Protein AF-A0A522DZC0-F1 (afdb_monomer)

Nearest PDB structures (foldseek):
  8s8i-assembly1_j  TM=7.196E-01  e=8.294E-05  Saccharomyces cerevisiae S288C
  8qzz-assembly1_B  TM=7.639E-01  e=5.264E-04  Homo sapiens
  8oz0-assembly1_D  TM=5.379E-01  e=3.292E-05  Homo sapiens
  1q8k-assembly1_A  TM=6.861E-01  e=4.318E-04  Homo sapiens
  8pj3-assembly1_r  TM=5.450E-01  e=1.513E-03  Homo sapiens

Sequence (136 aa):
EIGDKLVDDFGSLESAFEEIKNDPQASEGLDKKWINALMPTLQKMYKEKETEIKVGLFLASYEGNGLNKVKNILTGIRESTGADIKFMPNYKDGYNYRLQIRTKDPKNVEKKLKTAAEEAIESVKSNGEGSYKLLK

Solvent-accessible surface area (backbone atoms only — not comparable to full-atom values): 7656 Å² total; per-residue (Å²): 107,75,65,57,54,35,25,73,76,44,76,29,63,68,48,35,56,50,45,39,68,77,35,68,69,70,44,72,87,52,59,66,74,54,52,69,63,45,48,64,54,54,56,53,53,56,67,65,67,40,47,74,49,40,35,34,33,25,77,46,49,75,48,100,60,21,70,60,53,52,52,50,48,52,48,52,41,31,71,76,68,65,38,50,75,43,82,32,85,82,39,95,85,69,25,43,30,36,39,36,44,76,32,84,54,57,69,64,50,51,52,53,54,49,52,49,51,51,55,49,27,61,74,26,55,90,50,36,47,52,51,73,45,81,54,131

Radius of gyration: 22.12 Å; Cα contacts (8 Å, |Δi|>4): 173; chains: 1; bounding box: 48×23×60 Å

Foldseek 3Di:
DVQVVLCVVQVHPVRSLVVCVVDVVSCVPPDPVVVVVCVVVSVVVVQVLWDKWKKFKAKFFPDPCGVVLLVVLVVVLCVQQVWDKDQDPPDVVRGRIMTIDTGNCRPVSNVSNVVSQVVSQVSRVVGIGMDMDTDD

pLDDT: mean 85.01, std 11.22, range [54.97, 97.0]

Structure (mmCIF, N/CA/C/O backbone):
data_AF-A0A522DZC0-F1
#
_entry.id   AF-A0A522DZC0-F1
#
loop_
_atom_site.group_PDB
_atom_site.id
_atom_site.type_symbol
_atom_site.label_atom_id
_atom_site.label_alt_id
_atom_site.label_comp_id
_atom_site.label_asym_id
_atom_site.label_entity_id
_atom_site.label_seq_id
_atom_site.pdbx_PDB_ins_code
_atom_site.Cartn_x
_atom_site.Cartn_y
_atom_site.Cartn_z
_atom_site.occupancy
_atom_site.B_iso_or_equiv
_atom_site.auth_seq_id
_atom_site.auth_comp_id
_atom_site.auth_asym_id
_atom_site.auth_atom_id
_atom_site.pdbx_PDB_model_num
ATOM 1 N N . GLU A 1 1 ? -29.820 5.876 32.584 1.00 66.12 1 GLU A N 1
ATOM 2 C CA . GLU A 1 1 ? -29.927 4.931 31.442 1.00 66.12 1 GLU A CA 1
ATOM 3 C C . GLU A 1 1 ? -28.611 4.160 31.281 1.00 66.12 1 GLU A C 1
ATOM 5 O O . GLU A 1 1 ? -27.728 4.336 32.109 1.00 66.12 1 GLU A O 1
ATOM 10 N N . ILE A 1 2 ? -28.461 3.278 30.279 1.00 74.44 2 ILE A N 1
ATOM 11 C CA . ILE A 1 2 ? -27.195 2.542 30.047 1.00 74.44 2 ILE A CA 1
ATOM 12 C C . ILE A 1 2 ? -26.024 3.502 29.774 1.00 74.44 2 ILE A C 1
ATOM 14 O O . ILE A 1 2 ? -24.902 3.226 30.177 1.00 74.44 2 ILE A O 1
ATOM 18 N N . GLY A 1 3 ? -26.303 4.641 29.127 1.00 71.00 3 GLY A N 1
ATOM 19 C CA . GLY A 1 3 ? -25.305 5.654 28.793 1.00 71.00 3 GLY A CA 1
ATOM 20 C C . GLY A 1 3 ? -24.678 6.290 30.029 1.00 71.00 3 GLY A C 1
ATOM 21 O O . GLY A 1 3 ? -23.459 6.333 30.116 1.00 71.00 3 GLY A O 1
ATOM 22 N N . ASP A 1 4 ? -25.494 6.688 31.008 1.00 79.62 4 ASP A N 1
ATOM 23 C CA . ASP A 1 4 ? -25.000 7.274 32.265 1.00 79.62 4 ASP A CA 1
ATOM 24 C C . ASP A 1 4 ? -24.089 6.294 33.009 1.00 79.62 4 ASP A C 1
ATOM 26 O O . ASP A 1 4 ? -22.999 6.658 33.421 1.00 79.62 4 ASP A O 1
ATOM 30 N N . LYS A 1 5 ? -24.480 5.013 33.062 1.00 78.69 5 LYS A N 1
ATOM 31 C CA . LYS A 1 5 ? -23.663 3.949 33.667 1.00 78.69 5 LYS A CA 1
ATOM 32 C C . LYS A 1 5 ? -22.296 3.800 32.995 1.00 78.69 5 LYS A C 1
ATOM 34 O O . LYS A 1 5 ? -21.285 3.681 33.670 1.00 78.69 5 LYS A O 1
ATOM 39 N N . LEU A 1 6 ? -22.263 3.820 31.663 1.00 78.62 6 LEU A N 1
ATOM 40 C CA . LEU A 1 6 ? -21.015 3.719 30.902 1.00 78.62 6 LEU A CA 1
ATOM 41 C C . LEU A 1 6 ? -20.124 4.954 31.088 1.00 78.62 6 LEU A C 1
ATOM 43 O O . LEU A 1 6 ? -18.903 4.837 31.081 1.00 78.62 6 LEU A O 1
ATOM 47 N N . VAL A 1 7 ? -20.718 6.137 31.246 1.00 80.88 7 VAL A N 1
ATOM 48 C CA . VAL A 1 7 ? -19.969 7.365 31.533 1.00 80.88 7 VAL A CA 1
ATOM 49 C C . VAL A 1 7 ? -19.433 7.356 32.964 1.00 80.88 7 VAL A C 1
ATOM 51 O O . VAL A 1 7 ? -18.289 7.748 33.164 1.00 80.88 7 VAL A O 1
ATOM 54 N N . ASP A 1 8 ? -20.201 6.863 33.933 1.00 83.19 8 ASP A N 1
ATOM 55 C CA . ASP A 1 8 ? -19.755 6.743 35.325 1.00 83.19 8 ASP A CA 1
ATOM 56 C C . ASP A 1 8 ? -18.591 5.746 35.464 1.00 83.19 8 ASP A C 1
ATOM 58 O O . ASP A 1 8 ? -17.613 6.032 36.155 1.00 83.19 8 ASP A O 1
ATOM 62 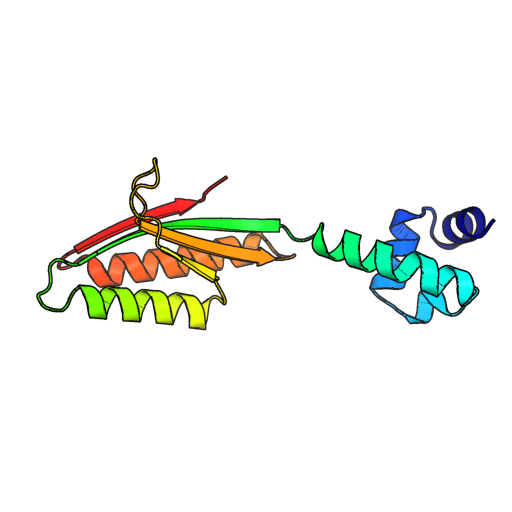N N . ASP A 1 9 ? -18.663 4.607 34.765 1.00 79.88 9 ASP A N 1
ATOM 63 C CA . ASP A 1 9 ? -17.664 3.535 34.862 1.00 79.88 9 ASP A CA 1
ATOM 64 C C . ASP A 1 9 ? -16.383 3.828 34.054 1.00 79.88 9 ASP A C 1
ATOM 66 O O . ASP A 1 9 ? -15.284 3.457 34.471 1.00 79.88 9 ASP A O 1
ATOM 70 N N . PHE A 1 10 ? -16.496 4.500 32.900 1.00 75.94 10 PHE A N 1
ATOM 71 C CA . PHE A 1 10 ? -15.381 4.680 31.953 1.00 75.94 10 PHE A CA 1
ATOM 72 C C . PHE A 1 10 ? -15.043 6.148 31.647 1.00 75.94 10 PHE A C 1
ATOM 74 O O . PHE A 1 10 ? -14.183 6.430 30.812 1.00 75.94 10 PHE A O 1
ATOM 81 N N . GLY A 1 11 ? -15.718 7.107 32.281 1.00 80.50 11 GLY A N 1
ATOM 82 C CA . GLY A 1 11 ? -15.514 8.552 32.121 1.00 80.50 11 GLY A CA 1
ATOM 83 C C . GLY A 1 11 ? -16.108 9.153 30.842 1.00 80.50 11 GLY A C 1
ATOM 84 O O . GLY A 1 11 ? -16.477 10.327 30.820 1.00 80.50 11 GLY A O 1
ATOM 85 N N . SER A 1 12 ? -16.225 8.375 29.766 1.00 80.50 12 SER A N 1
ATOM 86 C CA . SER A 1 12 ? -16.913 8.779 28.539 1.00 80.50 12 SER A CA 1
ATOM 87 C C . SER A 1 12 ? -17.453 7.570 27.778 1.00 80.50 12 SER A C 1
ATOM 89 O O . SER A 1 12 ? -16.934 6.459 27.900 1.00 80.50 12 SER A O 1
ATOM 91 N N . LEU A 1 13 ? -18.464 7.791 26.931 1.00 79.69 13 LEU A N 1
ATOM 92 C CA . LEU A 1 13 ? -18.967 6.743 26.037 1.00 79.69 13 LEU A CA 1
ATOM 93 C C . LEU A 1 13 ? -17.886 6.261 25.061 1.00 79.69 13 LEU A C 1
ATOM 95 O O . LEU A 1 13 ? -17.819 5.072 24.773 1.00 79.69 13 LEU A O 1
ATOM 99 N N . GLU A 1 14 ? -17.012 7.151 24.581 1.00 73.19 14 GLU A N 1
ATOM 100 C CA . GLU A 1 14 ? -15.907 6.775 23.691 1.00 73.19 14 GLU A CA 1
ATOM 101 C C . GL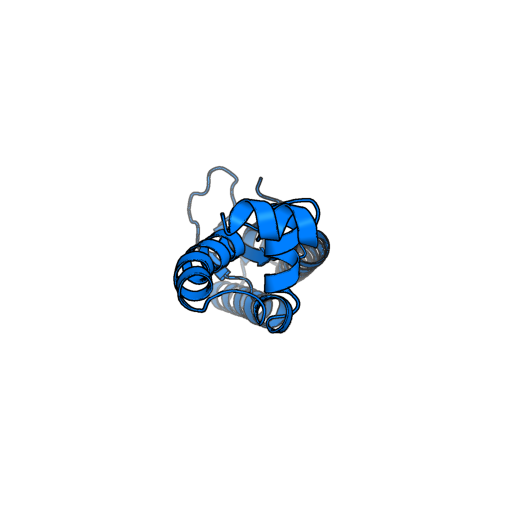U A 1 14 ? -14.896 5.863 24.386 1.00 73.19 14 GLU A C 1
ATOM 103 O O . GLU A 1 14 ? -14.488 4.860 23.802 1.00 73.19 14 GLU A O 1
ATOM 108 N N . SER A 1 15 ? -14.551 6.159 25.639 1.00 77.38 15 SER A N 1
ATOM 109 C CA . SER A 1 15 ? -13.671 5.327 26.465 1.00 77.38 15 SER A CA 1
ATOM 110 C C . SER A 1 15 ? -14.304 3.969 26.767 1.00 77.38 15 SER A C 1
ATOM 112 O O . SER A 1 15 ? -13.658 2.943 26.573 1.00 77.38 15 SER A O 1
ATOM 114 N N . ALA A 1 16 ? -15.590 3.942 27.132 1.00 80.69 16 ALA A N 1
ATOM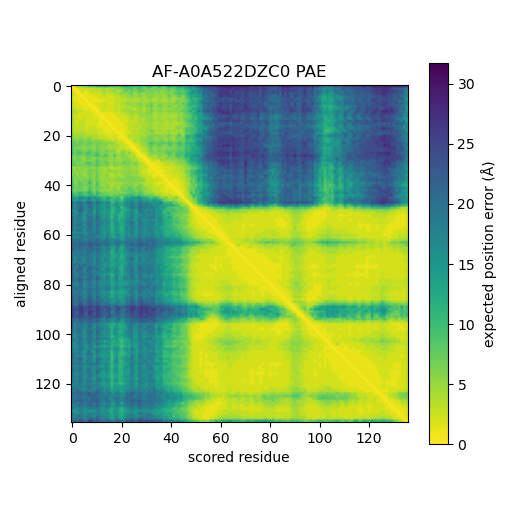 115 C CA . ALA A 1 16 ? -16.332 2.698 27.339 1.00 80.69 16 ALA A CA 1
ATOM 116 C C . ALA A 1 16 ? -16.334 1.819 26.080 1.00 80.69 16 ALA A C 1
ATOM 118 O O . ALA A 1 16 ? -16.125 0.608 26.133 1.00 80.69 16 ALA A O 1
ATOM 119 N N . PHE A 1 17 ? -16.546 2.441 24.920 1.00 79.00 17 PHE A N 1
ATOM 120 C CA . PHE A 1 17 ? -16.539 1.760 23.633 1.00 79.00 17 PHE A CA 1
ATOM 121 C C . PHE A 1 17 ? -15.160 1.257 23.228 1.00 79.00 17 PHE A C 1
ATOM 123 O O . PHE A 1 17 ? -15.097 0.245 22.537 1.00 79.00 17 PHE A O 1
ATOM 130 N N . GLU A 1 18 ? -14.075 1.931 23.618 1.00 74.06 18 GLU A N 1
ATOM 131 C CA . GLU A 1 18 ? -12.716 1.430 23.409 1.00 74.06 18 GLU A CA 1
ATOM 132 C C . GLU A 1 18 ? -12.372 0.263 24.331 1.00 74.06 18 GLU A C 1
ATOM 134 O O . GLU A 1 18 ? -11.773 -0.703 23.858 1.00 74.06 18 GLU A O 1
ATOM 139 N N . GLU A 1 19 ? -12.808 0.307 25.588 1.00 78.06 19 GLU A N 1
ATOM 140 C CA . GLU A 1 19 ? -12.521 -0.739 26.569 1.00 78.06 19 GLU A CA 1
ATOM 141 C C . GLU A 1 19 ? -13.274 -2.035 26.250 1.00 78.06 19 GLU A C 1
ATOM 143 O O . GLU A 1 19 ? -12.648 -3.078 26.083 1.00 78.06 19 GLU A O 1
ATOM 148 N N . ILE A 1 20 ? -14.584 -1.952 25.981 1.00 77.56 20 ILE A N 1
ATOM 149 C CA . ILE A 1 20 ? -15.407 -3.086 25.504 1.00 77.56 20 ILE A CA 1
ATOM 150 C C . ILE A 1 20 ? -14.848 -3.690 24.204 1.00 77.56 20 ILE A C 1
ATOM 152 O O . ILE A 1 20 ? -15.030 -4.872 23.911 1.00 77.56 20 ILE A O 1
ATOM 156 N N . LYS A 1 21 ? -14.157 -2.875 23.402 1.00 69.81 21 LYS A N 1
ATOM 157 C CA . LYS A 1 21 ? -13.494 -3.300 22.166 1.00 69.81 21 LYS A CA 1
ATOM 158 C C . LYS A 1 21 ? -12.213 -4.096 22.418 1.00 69.81 21 LYS A C 1
ATOM 160 O O . LYS A 1 21 ? -11.895 -4.963 21.603 1.00 69.81 21 LYS A O 1
ATOM 165 N N . ASN A 1 22 ? -11.439 -3.733 23.436 1.00 68.75 22 ASN A N 1
ATOM 166 C CA . ASN A 1 22 ? -10.137 -4.336 23.717 1.00 68.75 22 ASN A CA 1
ATOM 167 C C . ASN A 1 22 ? -10.277 -5.552 24.635 1.00 68.75 22 ASN A C 1
ATOM 169 O O . ASN A 1 22 ? -9.535 -6.519 24.474 1.00 68.75 22 ASN A O 1
ATOM 173 N N . ASP A 1 23 ? -11.264 -5.516 25.526 1.00 73.25 23 ASP A N 1
ATOM 174 C CA . ASP A 1 23 ? -11.628 -6.598 26.419 1.00 73.25 23 ASP A CA 1
ATOM 175 C C . ASP A 1 23 ? -13.144 -6.861 26.339 1.00 73.25 23 ASP A C 1
ATOM 177 O O . ASP A 1 23 ? -13.945 -6.121 26.917 1.00 73.25 23 ASP A O 1
ATOM 181 N N . PRO A 1 24 ? -13.576 -7.929 25.644 1.00 67.50 24 PRO A N 1
ATOM 182 C CA . PRO A 1 24 ? -14.981 -8.323 25.602 1.00 67.50 24 PRO A CA 1
ATOM 183 C C . PRO A 1 24 ? -15.594 -8.548 26.995 1.00 67.50 24 PRO A C 1
ATOM 185 O O . PRO A 1 24 ? -16.813 -8.412 27.141 1.00 67.50 24 PRO A O 1
ATOM 188 N N . GLN A 1 25 ? -14.779 -8.851 28.017 1.00 71.25 25 GLN A N 1
ATOM 189 C CA . GLN A 1 25 ? -15.240 -9.032 29.396 1.00 71.25 25 GLN A CA 1
ATOM 190 C C . GLN A 1 25 ? -15.697 -7.719 30.039 1.00 71.25 25 GLN A C 1
ATOM 192 O O . GLN A 1 25 ? -16.574 -7.741 30.901 1.00 71.25 25 GLN A O 1
ATOM 197 N N . ALA A 1 26 ? -15.237 -6.562 29.548 1.00 69.94 26 ALA A N 1
ATOM 198 C CA . ALA A 1 26 ? -15.722 -5.255 29.997 1.00 69.94 26 ALA A CA 1
ATOM 199 C C . ALA A 1 26 ? -17.225 -5.042 29.707 1.00 69.94 26 ALA A C 1
ATOM 201 O O . ALA A 1 26 ? -17.848 -4.137 30.261 1.00 69.94 26 ALA A O 1
ATOM 202 N N . SER A 1 27 ? -17.838 -5.894 28.874 1.00 68.94 27 SER A N 1
ATOM 203 C CA . SER A 1 27 ? -19.283 -5.897 28.628 1.00 68.94 27 SER A CA 1
ATOM 204 C C . SER A 1 27 ? -20.095 -6.812 29.556 1.00 68.94 27 SER A C 1
ATOM 206 O O . SER A 1 27 ? -21.321 -6.728 29.538 1.00 68.94 27 SER A O 1
ATOM 208 N N . GLU A 1 28 ? -19.469 -7.648 30.395 1.00 69.50 28 GLU A N 1
ATOM 209 C CA . GLU A 1 28 ? -20.167 -8.648 31.230 1.00 69.50 28 GLU A CA 1
ATOM 210 C C . GLU A 1 28 ? -21.132 -8.032 32.264 1.00 69.50 28 GLU A C 1
ATOM 212 O O . GLU A 1 28 ? -22.086 -8.687 32.684 1.00 69.50 28 GLU A O 1
ATOM 217 N N . GLY A 1 29 ? -20.941 -6.758 32.628 1.00 70.06 29 GLY A N 1
ATOM 218 C CA . GLY A 1 29 ? -21.837 -5.999 33.513 1.00 70.06 29 GLY A CA 1
ATOM 219 C C . GLY A 1 29 ? -23.045 -5.348 32.822 1.00 70.06 29 GLY A C 1
ATOM 220 O O . GLY A 1 29 ? -23.895 -4.7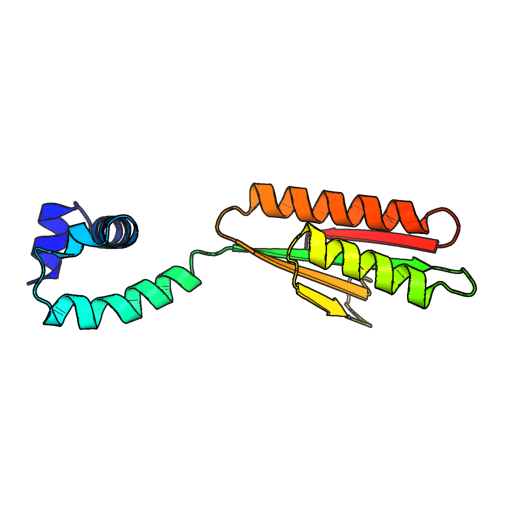55 33.495 1.00 70.06 29 GLY A O 1
ATOM 221 N N . LEU A 1 30 ? -23.137 -5.432 31.490 1.00 73.62 30 LEU A N 1
ATOM 222 C CA . LEU A 1 30 ? -24.198 -4.810 30.699 1.00 73.62 30 LEU A CA 1
ATOM 223 C C . LEU A 1 30 ? -25.289 -5.825 30.351 1.00 73.62 30 LEU A C 1
ATOM 225 O O . LEU A 1 30 ? -25.032 -6.991 30.058 1.00 73.62 30 LEU A O 1
ATOM 229 N N . ASP A 1 31 ? -26.540 -5.366 30.326 1.00 78.94 31 ASP A N 1
ATOM 230 C CA . ASP A 1 31 ? -27.647 -6.203 29.863 1.00 78.94 31 ASP A CA 1
ATOM 231 C C . ASP A 1 31 ? -27.417 -6.606 28.394 1.00 78.94 31 ASP A C 1
ATOM 233 O O . ASP A 1 31 ? -27.124 -5.766 27.533 1.00 78.94 31 ASP A O 1
ATOM 237 N N . LYS A 1 32 ? -27.604 -7.895 28.089 1.00 73.44 32 LYS A N 1
ATOM 238 C CA . LYS A 1 32 ? -27.455 -8.472 26.745 1.00 73.44 32 LYS A CA 1
ATOM 239 C C . LYS A 1 32 ? -28.251 -7.717 25.682 1.00 73.44 32 LYS A C 1
ATOM 241 O O . LYS A 1 32 ? -27.812 -7.647 24.534 1.00 73.44 32 LYS A O 1
ATOM 246 N N . LYS A 1 33 ? -29.402 -7.133 26.038 1.00 79.06 33 LYS A N 1
ATOM 247 C CA . LYS A 1 33 ? -30.197 -6.311 25.110 1.00 79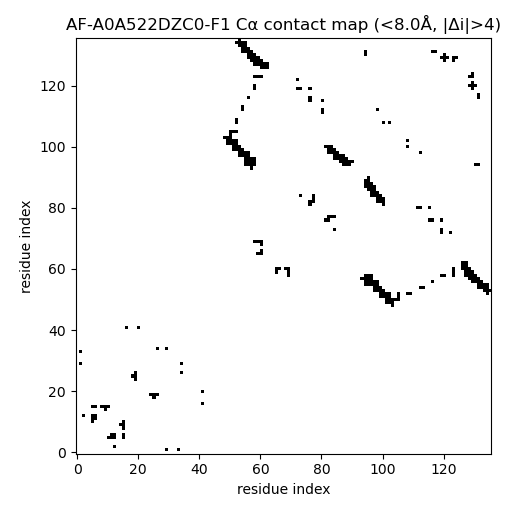.06 33 LYS A CA 1
ATOM 248 C C . LYS A 1 33 ? -29.406 -5.105 24.593 1.00 79.06 33 LYS A C 1
ATOM 250 O O . LYS A 1 33 ? -29.491 -4.785 23.409 1.00 79.06 33 LYS A O 1
ATOM 255 N N . TRP A 1 34 ? -28.623 -4.466 25.460 1.00 75.94 34 TRP A N 1
ATOM 256 C CA . TRP A 1 34 ? -27.796 -3.314 25.105 1.00 75.94 34 TRP A CA 1
ATOM 257 C C . TRP A 1 34 ? -26.546 -3.730 24.341 1.00 75.94 34 TRP A C 1
ATOM 259 O O . TRP A 1 34 ? -26.238 -3.110 23.327 1.00 75.94 34 TRP A O 1
ATOM 269 N N . ILE A 1 35 ? -25.891 -4.822 24.747 1.00 73.56 35 ILE A N 1
ATOM 270 C CA . ILE A 1 35 ? -24.732 -5.380 24.030 1.00 73.56 35 ILE A CA 1
ATOM 271 C C . ILE A 1 35 ? -25.101 -5.678 22.573 1.00 73.56 35 ILE A C 1
ATOM 273 O O . ILE A 1 35 ? -24.422 -5.220 21.656 1.00 73.56 35 ILE A O 1
ATOM 277 N N . ASN A 1 36 ? -26.222 -6.369 22.345 1.00 76.88 36 ASN A N 1
ATOM 278 C CA . ASN A 1 36 ? -26.681 -6.725 21.001 1.00 76.88 36 ASN A CA 1
ATOM 279 C C . ASN A 1 36 ? -27.021 -5.502 20.133 1.00 76.88 36 ASN A C 1
ATOM 281 O O . ASN A 1 36 ? -26.860 -5.558 18.915 1.00 76.88 36 ASN A O 1
ATOM 285 N N . ALA A 1 37 ? -27.477 -4.401 20.737 1.00 79.38 37 ALA A N 1
ATOM 286 C CA . ALA A 1 37 ? -27.762 -3.156 20.026 1.00 79.38 37 ALA A CA 1
ATOM 287 C C . ALA A 1 37 ? -26.491 -2.331 19.738 1.00 79.38 37 ALA A C 1
ATOM 289 O O . ALA A 1 37 ? -26.394 -1.688 18.693 1.00 79.38 37 ALA A O 1
ATOM 290 N N . LEU A 1 38 ? -25.510 -2.365 20.644 1.00 74.62 38 LEU A N 1
ATOM 291 C CA . LEU A 1 38 ? -24.256 -1.615 20.542 1.00 74.62 38 LEU A CA 1
ATOM 292 C C . LEU A 1 38 ? -23.260 -2.259 19.579 1.00 74.62 38 LEU A C 1
ATOM 294 O O . LEU A 1 38 ? -22.586 -1.554 18.829 1.00 74.62 38 LEU A O 1
ATOM 298 N N . MET A 1 39 ? -23.175 -3.589 19.560 1.00 73.44 39 MET A N 1
ATOM 299 C CA . MET A 1 39 ? -22.113 -4.297 18.839 1.00 73.44 39 MET A CA 1
ATOM 300 C C . MET A 1 39 ? -22.083 -4.043 17.328 1.00 73.44 39 MET A C 1
ATOM 302 O O . MET A 1 39 ? -20.997 -3.812 16.796 1.00 73.44 39 MET A O 1
ATOM 306 N N . PRO A 1 40 ? -23.226 -3.987 16.619 1.00 76.00 40 PRO A N 1
ATOM 307 C CA . PRO A 1 40 ? -23.243 -3.627 15.203 1.00 76.00 40 PRO A CA 1
ATOM 308 C C . PRO A 1 40 ? -22.714 -2.210 14.942 1.00 76.00 40 PRO A C 1
ATOM 310 O O . PRO A 1 40 ? -22.044 -1.968 13.937 1.00 76.00 40 PRO A O 1
ATOM 313 N N . THR A 1 41 ? -23.001 -1.270 15.845 1.00 72.81 41 THR A N 1
ATOM 314 C CA . THR A 1 41 ? -22.548 0.124 15.753 1.00 72.81 41 THR A CA 1
ATOM 315 C C . THR A 1 41 ? -21.051 0.227 16.035 1.00 72.81 41 THR A C 1
ATOM 317 O O . THR A 1 41 ? -20.325 0.838 15.253 1.00 72.81 41 THR A O 1
ATOM 320 N N . LEU A 1 42 ? -20.564 -0.464 17.071 1.00 69.88 42 LEU A N 1
ATOM 321 C CA . LEU A 1 42 ? -19.138 -0.550 17.394 1.00 69.88 42 LEU A CA 1
ATOM 322 C C . LEU A 1 42 ? -18.329 -1.194 16.264 1.00 69.88 42 LEU A C 1
ATOM 324 O O . LEU A 1 42 ? -17.264 -0.696 15.906 1.00 69.88 42 LEU A O 1
ATOM 328 N N . GLN A 1 43 ? -18.852 -2.253 15.640 1.00 67.00 43 GLN A N 1
ATOM 329 C CA . GLN A 1 43 ? -18.228 -2.889 14.476 1.00 67.00 43 GLN A CA 1
ATOM 330 C C . GLN A 1 43 ? -18.163 -1.958 13.256 1.00 67.00 43 GLN A C 1
ATOM 332 O O . GLN A 1 43 ? -17.169 -1.971 12.527 1.00 67.00 43 GLN A O 1
ATOM 337 N N . LYS A 1 44 ? -19.192 -1.130 13.028 1.00 66.94 44 LYS A N 1
ATOM 338 C CA . LYS A 1 44 ? -19.179 -0.112 11.963 1.00 66.94 44 LYS A CA 1
ATOM 339 C C . LYS A 1 44 ? -18.153 0.987 12.240 1.00 66.94 44 LYS A C 1
ATOM 341 O O . LYS A 1 44 ? -17.350 1.269 11.357 1.00 66.94 44 LYS A O 1
ATOM 346 N N . MET A 1 45 ? -18.101 1.508 13.467 1.00 63.69 45 MET A N 1
ATOM 347 C CA . MET A 1 45 ? -17.066 2.457 13.903 1.00 63.69 45 MET A CA 1
ATOM 348 C C . MET A 1 45 ? -15.647 1.883 13.757 1.00 63.69 45 MET A C 1
ATOM 350 O O . MET A 1 45 ? -14.698 2.600 13.449 1.00 63.69 45 MET A O 1
ATOM 354 N N . TYR A 1 46 ? -15.480 0.571 13.940 1.00 55.31 46 TYR A N 1
ATOM 355 C CA . TYR A 1 46 ? -14.193 -0.106 13.781 1.00 55.31 46 TYR A CA 1
ATOM 356 C C . TYR A 1 46 ? -13.659 -0.064 12.348 1.00 55.31 46 TYR A C 1
ATOM 358 O O . TYR A 1 46 ? -12.457 0.104 12.150 1.00 55.31 46 TYR A O 1
ATOM 366 N N . LYS A 1 47 ? -14.550 -0.181 11.353 1.00 54.97 47 LYS A N 1
ATOM 367 C CA . LYS A 1 47 ? -14.192 0.012 9.940 1.00 54.97 47 LYS A CA 1
ATOM 368 C C . LYS A 1 47 ? -13.786 1.455 9.630 1.00 54.97 47 LYS A C 1
ATOM 370 O O . LYS A 1 47 ? -13.081 1.664 8.650 1.00 54.97 47 LYS A O 1
ATOM 375 N N . GLU A 1 48 ? -14.221 2.428 10.429 1.00 56.00 48 GLU A N 1
ATOM 376 C CA . GLU A 1 48 ? -13.914 3.850 10.228 1.00 56.00 48 GLU A CA 1
ATOM 377 C C . GLU A 1 48 ? -12.597 4.297 10.884 1.00 56.00 48 GLU A C 1
ATOM 379 O O . GLU A 1 48 ? -11.999 5.260 10.415 1.00 56.00 48 GLU A O 1
ATOM 384 N N . LYS A 1 49 ? -12.077 3.587 11.900 1.00 66.19 49 LYS A N 1
ATOM 385 C CA . LYS A 1 49 ? -10.770 3.899 12.530 1.00 66.19 49 LYS A CA 1
ATOM 386 C C . LYS A 1 49 ? -9.545 3.375 11.752 1.00 66.19 49 LYS A C 1
ATOM 388 O O . LYS A 1 49 ? -8.431 3.420 12.273 1.00 66.19 49 LYS A O 1
ATOM 393 N N . GLU A 1 50 ? -9.717 2.867 10.533 1.00 77.94 50 GLU A N 1
ATOM 394 C CA . GLU A 1 50 ? -8.604 2.491 9.653 1.00 77.94 50 GLU A CA 1
ATOM 395 C C . GLU A 1 50 ? -8.287 3.615 8.667 1.00 77.94 50 GLU A C 1
ATOM 397 O O . GLU A 1 50 ? -9.155 4.097 7.940 1.00 77.94 50 GLU A O 1
ATOM 402 N N . THR A 1 51 ? -7.015 3.993 8.591 1.00 86.62 51 THR A N 1
ATOM 403 C CA . THR A 1 51 ? -6.529 4.923 7.576 1.00 86.62 51 THR A CA 1
ATOM 404 C C . THR A 1 51 ? -6.220 4.153 6.301 1.00 86.62 51 THR A C 1
ATOM 406 O O . THR A 1 51 ? -5.561 3.111 6.321 1.00 86.62 51 THR A O 1
ATOM 409 N N . GLU A 1 52 ? -6.675 4.675 5.168 1.00 91.31 52 GLU A N 1
ATOM 410 C CA . GLU A 1 52 ? -6.347 4.134 3.854 1.00 91.31 52 GLU A CA 1
ATOM 411 C C . GLU A 1 52 ? -5.073 4.802 3.322 1.00 91.31 52 GLU A C 1
ATOM 413 O O . GLU A 1 52 ? -5.057 6.002 3.057 1.00 91.31 52 GLU A O 1
ATOM 418 N N . ILE A 1 53 ? -4.003 4.023 3.154 1.00 94.94 53 ILE A N 1
ATOM 419 C CA . ILE A 1 53 ? -2.747 4.476 2.548 1.00 94.94 53 ILE A CA 1
ATOM 420 C C . ILE A 1 53 ? -2.756 4.119 1.067 1.00 94.94 53 ILE A C 1
ATOM 422 O O . ILE A 1 53 ? -3.044 2.977 0.700 1.00 94.94 53 ILE A O 1
ATOM 426 N N . LYS A 1 54 ? -2.428 5.095 0.214 1.00 94.56 54 LYS A N 1
ATOM 427 C CA . LYS A 1 54 ? -2.431 4.960 -1.246 1.00 94.56 54 LYS A CA 1
ATOM 428 C C . LYS A 1 54 ? -1.104 5.411 -1.841 1.00 94.56 54 LYS A C 1
ATOM 430 O O . LYS A 1 54 ? -0.660 6.530 -1.602 1.00 94.56 54 LYS A O 1
ATOM 435 N N . VAL A 1 55 ? -0.515 4.574 -2.689 1.00 95.12 55 VAL A N 1
ATOM 436 C CA . VAL A 1 55 ? 0.678 4.909 -3.477 1.00 95.12 55 VAL A CA 1
ATOM 437 C C . VAL A 1 55 ? 0.360 4.726 -4.956 1.00 95.12 55 VAL A C 1
ATOM 439 O O . VAL A 1 55 ? -0.104 3.667 -5.377 1.00 95.12 55 VAL A O 1
ATOM 442 N N . GLY A 1 56 ? 0.580 5.774 -5.744 1.00 95.12 56 GLY A N 1
ATOM 443 C CA . GLY A 1 56 ? 0.596 5.705 -7.198 1.00 95.12 56 GLY A CA 1
ATOM 444 C C . GLY A 1 56 ? 1.959 5.207 -7.651 1.00 95.12 56 GLY A C 1
ATOM 445 O O . GLY A 1 56 ? 2.976 5.732 -7.203 1.00 95.12 56 GLY A O 1
ATOM 446 N N . LEU A 1 57 ? 1.971 4.193 -8.507 1.00 96.00 57 LEU A N 1
ATOM 447 C CA . LEU A 1 57 ? 3.168 3.578 -9.061 1.00 96.00 57 LEU A CA 1
ATOM 448 C C . LEU A 1 57 ? 3.080 3.616 -10.587 1.00 96.00 57 LEU A C 1
ATOM 450 O O . LEU A 1 57 ? 2.099 3.166 -11.179 1.00 96.00 57 LEU A O 1
ATOM 454 N N . PHE A 1 58 ? 4.105 4.172 -11.213 1.00 94.88 58 PHE A N 1
ATOM 455 C CA . PHE A 1 58 ? 4.364 4.040 -12.634 1.00 94.88 58 PHE A CA 1
ATOM 456 C C . PHE A 1 58 ? 5.456 2.996 -12.824 1.00 94.88 58 PHE A C 1
ATOM 458 O O . PHE A 1 58 ? 6.512 3.101 -12.203 1.00 94.88 58 PHE A O 1
ATOM 465 N N . LEU A 1 59 ? 5.199 2.009 -13.678 1.00 94.19 59 LEU A N 1
ATOM 466 C CA . LEU A 1 59 ? 6.198 1.047 -14.136 1.00 94.19 59 LEU A CA 1
ATOM 467 C C . LEU A 1 59 ? 6.022 0.772 -15.626 1.00 94.19 59 LEU A C 1
ATOM 469 O O . LEU A 1 59 ? 4.941 0.368 -16.065 1.00 94.19 59 LEU A O 1
ATOM 473 N N . ALA A 1 60 ? 7.105 0.917 -16.375 1.00 92.62 60 ALA A N 1
ATOM 474 C CA . ALA A 1 60 ? 7.234 0.518 -17.765 1.00 92.62 60 ALA A CA 1
ATOM 475 C C . ALA A 1 60 ? 8.531 -0.276 -17.945 1.00 92.62 60 ALA A C 1
ATOM 477 O O . ALA A 1 60 ? 9.551 0.027 -17.332 1.00 92.62 60 ALA A O 1
ATOM 478 N N . SER A 1 61 ? 8.495 -1.301 -18.792 1.00 93.62 61 SER A N 1
ATOM 479 C CA . SER A 1 61 ? 9.678 -2.054 -19.201 1.00 93.62 61 SER A CA 1
ATOM 480 C C . SER A 1 61 ? 9.713 -2.116 -20.720 1.00 93.62 61 SER A C 1
ATOM 482 O O . SER A 1 61 ? 8.693 -2.387 -21.353 1.00 93.62 61 SER A O 1
ATOM 484 N N . TYR A 1 62 ? 10.893 -1.869 -21.280 1.00 93.19 62 TYR A N 1
ATOM 485 C CA . TYR A 1 62 ? 11.177 -1.868 -22.714 1.00 93.19 62 TYR A CA 1
ATOM 486 C C . TYR A 1 62 ? 11.832 -3.177 -23.179 1.00 93.19 62 TYR A C 1
ATOM 488 O O . TYR A 1 62 ? 12.308 -3.291 -24.306 1.00 93.19 62 TYR A O 1
ATOM 496 N N . GLU A 1 63 ? 11.866 -4.189 -22.310 1.00 91.94 63 GLU A N 1
ATOM 497 C CA . GLU A 1 63 ? 12.321 -5.535 -22.647 1.00 91.94 63 GLU A CA 1
ATOM 498 C C . GLU A 1 63 ? 11.272 -6.269 -23.492 1.00 91.94 63 GLU A C 1
ATOM 500 O O . GLU A 1 63 ? 10.067 -6.069 -23.328 1.00 91.94 63 GLU A O 1
ATOM 505 N N . GLY A 1 64 ? 11.713 -7.207 -24.338 1.00 90.94 64 GLY A N 1
ATOM 506 C CA . GLY A 1 64 ? 10.804 -8.036 -25.141 1.00 90.94 64 GLY A CA 1
ATOM 507 C C . GLY A 1 64 ? 9.795 -8.847 -24.308 1.00 90.94 64 GLY A C 1
ATOM 508 O O . GLY A 1 64 ? 8.734 -9.207 -24.807 1.00 90.94 64 GLY A O 1
ATOM 509 N N . ASN A 1 65 ? 10.086 -9.095 -23.024 1.00 91.06 65 ASN A N 1
ATOM 510 C CA . ASN A 1 65 ? 9.202 -9.759 -22.058 1.00 91.06 65 ASN A CA 1
ATOM 511 C C . ASN A 1 65 ? 8.645 -8.804 -20.975 1.00 91.06 65 ASN A C 1
ATOM 513 O O . ASN A 1 65 ? 8.172 -9.272 -19.932 1.00 91.06 65 ASN A O 1
ATOM 517 N N . GLY A 1 66 ? 8.683 -7.485 -21.200 1.00 90.31 66 GLY A N 1
ATOM 518 C CA . GLY A 1 66 ? 8.432 -6.465 -20.175 1.00 90.31 66 GLY A CA 1
ATOM 519 C C . GLY A 1 66 ? 7.091 -6.600 -19.445 1.00 90.31 66 GLY A C 1
ATOM 520 O O . GLY A 1 66 ? 7.016 -6.377 -18.237 1.00 90.31 66 GLY A O 1
ATOM 521 N N . LEU A 1 67 ? 6.039 -7.067 -20.129 1.00 91.19 67 LEU A N 1
ATOM 522 C CA . LEU A 1 67 ? 4.735 -7.318 -19.505 1.00 91.19 67 LEU A CA 1
ATOM 523 C C . LEU A 1 67 ? 4.812 -8.367 -18.383 1.00 91.19 67 LEU A C 1
ATOM 525 O O . LEU A 1 67 ? 4.232 -8.174 -17.315 1.00 91.19 67 LEU A O 1
ATOM 529 N N . ASN A 1 68 ? 5.517 -9.478 -18.614 1.00 94.44 68 ASN A N 1
ATOM 530 C CA . ASN A 1 68 ? 5.662 -10.537 -17.614 1.00 94.44 68 ASN A CA 1
ATOM 531 C C . ASN A 1 68 ? 6.534 -10.068 -16.450 1.00 94.44 68 ASN A C 1
ATOM 533 O O . ASN A 1 68 ? 6.215 -10.341 -15.296 1.00 94.44 68 ASN A O 1
ATOM 537 N N . LYS A 1 69 ? 7.581 -9.290 -16.744 1.00 94.12 69 LYS A N 1
ATOM 538 C CA . LYS A 1 69 ? 8.431 -8.675 -15.723 1.00 94.12 69 LYS A CA 1
ATOM 539 C C . LYS A 1 69 ? 7.622 -7.773 -14.787 1.00 94.12 69 LYS A C 1
ATOM 541 O O . LYS A 1 69 ? 7.664 -7.966 -13.575 1.00 94.12 69 LYS A O 1
ATOM 546 N N . VAL A 1 70 ? 6.811 -6.864 -15.335 1.00 94.75 70 VAL A N 1
ATOM 547 C CA . VAL A 1 70 ? 5.943 -5.983 -14.534 1.00 94.75 70 VAL A CA 1
ATOM 548 C C . VAL A 1 70 ? 4.921 -6.790 -13.727 1.00 94.75 70 VAL A C 1
ATOM 550 O O . VAL A 1 70 ? 4.745 -6.526 -12.541 1.00 94.75 70 VAL A O 1
ATOM 553 N N . LYS A 1 71 ? 4.290 -7.819 -14.308 1.00 95.31 71 LYS A N 1
ATOM 554 C CA . LYS A 1 71 ? 3.359 -8.697 -13.570 1.00 95.31 71 LYS A CA 1
ATOM 555 C C . LYS A 1 71 ? 4.017 -9.384 -12.373 1.00 95.31 71 LYS A C 1
ATOM 557 O O . LYS A 1 71 ? 3.416 -9.423 -11.299 1.00 95.31 71 LYS A O 1
ATOM 562 N N . ASN A 1 72 ? 5.234 -9.897 -12.541 1.00 96.31 72 ASN A N 1
ATOM 563 C CA . ASN A 1 72 ? 5.972 -10.556 -11.465 1.00 96.31 72 ASN A CA 1
ATOM 564 C C . ASN A 1 72 ? 6.313 -9.572 -10.341 1.00 96.31 72 ASN A C 1
ATOM 566 O O . ASN A 1 72 ? 6.099 -9.887 -9.175 1.00 96.31 72 ASN A O 1
ATOM 570 N N . ILE A 1 73 ? 6.748 -8.355 -10.688 1.00 96.44 73 ILE A N 1
ATOM 571 C CA . ILE A 1 73 ? 7.015 -7.285 -9.716 1.00 96.44 73 ILE A CA 1
ATOM 572 C C . ILE A 1 73 ? 5.750 -6.956 -8.915 1.00 96.44 73 ILE A C 1
ATOM 574 O O . ILE A 1 73 ? 5.773 -6.968 -7.688 1.00 96.44 73 ILE A O 1
ATOM 578 N N . LEU A 1 74 ? 4.619 -6.723 -9.587 1.00 96.81 74 LEU A N 1
ATOM 579 C CA . LEU A 1 74 ? 3.354 -6.413 -8.911 1.00 96.81 74 LEU A CA 1
ATOM 580 C C . LEU A 1 74 ? 2.875 -7.567 -8.021 1.00 96.81 74 LEU A C 1
ATOM 582 O O . LEU A 1 74 ? 2.331 -7.328 -6.945 1.00 96.81 74 LEU A O 1
ATOM 586 N N . THR A 1 75 ? 3.095 -8.811 -8.447 1.00 96.81 75 THR A N 1
ATOM 587 C CA . THR A 1 75 ? 2.780 -9.997 -7.640 1.00 96.81 75 THR A CA 1
ATOM 588 C C . THR A 1 75 ? 3.633 -10.026 -6.372 1.00 96.81 75 THR A C 1
ATOM 590 O O . THR A 1 75 ? 3.078 -10.127 -5.282 1.00 96.81 75 THR A O 1
ATOM 593 N N . GLY A 1 76 ? 4.945 -9.796 -6.487 1.00 96.75 76 GLY A N 1
ATOM 594 C CA . GLY A 1 76 ? 5.847 -9.709 -5.335 1.00 96.75 76 GLY A CA 1
ATOM 595 C C . GLY A 1 76 ? 5.498 -8.567 -4.373 1.00 96.75 76 GLY A C 1
ATOM 596 O O . GLY A 1 76 ? 5.556 -8.738 -3.154 1.00 96.75 76 GLY A O 1
ATOM 597 N N . ILE A 1 77 ? 5.046 -7.417 -4.888 1.00 96.88 77 ILE A N 1
ATOM 598 C CA . ILE A 1 77 ? 4.522 -6.331 -4.045 1.00 96.88 77 ILE A CA 1
ATOM 599 C C . ILE A 1 77 ? 3.281 -6.808 -3.292 1.00 96.88 77 ILE A C 1
ATOM 601 O O . ILE A 1 77 ? 3.196 -6.618 -2.080 1.00 96.88 77 ILE A O 1
ATOM 605 N N . ARG A 1 78 ? 2.310 -7.429 -3.971 1.00 96.06 78 ARG A N 1
ATOM 606 C CA . ARG A 1 78 ? 1.082 -7.916 -3.325 1.00 96.06 78 ARG A CA 1
ATOM 607 C C . ARG A 1 78 ? 1.396 -8.925 -2.222 1.00 96.06 78 ARG A C 1
ATOM 609 O O . ARG A 1 78 ? 0.854 -8.796 -1.131 1.00 96.06 78 ARG A O 1
ATOM 616 N N . GLU A 1 79 ? 2.276 -9.884 -2.487 1.00 95.38 79 GLU A N 1
ATOM 617 C CA . GLU A 1 79 ? 2.650 -10.937 -1.536 1.00 95.38 79 GLU A CA 1
ATOM 618 C C . GLU A 1 79 ? 3.409 -10.388 -0.323 1.00 95.38 79 GLU A C 1
ATOM 620 O O . GLU A 1 79 ? 3.089 -10.728 0.814 1.00 95.38 79 GLU A O 1
ATOM 625 N N . SER A 1 80 ? 4.374 -9.490 -0.536 1.00 93.38 80 SER A N 1
ATOM 626 C CA . SER A 1 80 ? 5.177 -8.926 0.556 1.00 93.38 80 SER A CA 1
ATOM 627 C C . SER A 1 80 ? 4.409 -7.889 1.379 1.00 93.38 80 SER A C 1
ATOM 629 O O . SER A 1 80 ? 4.578 -7.792 2.600 1.00 93.38 80 SER A O 1
ATOM 631 N N . THR A 1 81 ? 3.545 -7.097 0.737 1.00 94.31 81 THR A N 1
ATOM 632 C CA . THR A 1 81 ? 2.868 -5.966 1.382 1.00 94.31 81 THR A CA 1
ATOM 633 C C . THR A 1 81 ? 1.464 -6.279 1.873 1.00 94.31 81 THR A C 1
ATOM 635 O O . THR A 1 81 ? 1.080 -5.733 2.908 1.00 94.31 81 THR A O 1
ATOM 638 N N . GLY A 1 82 ? 0.738 -7.165 1.189 1.00 94.00 82 GLY A N 1
ATOM 639 C CA . GLY A 1 82 ? -0.708 -7.334 1.333 1.00 94.00 82 GLY A CA 1
ATOM 640 C C . GLY A 1 82 ? -1.522 -6.263 0.597 1.00 94.00 82 GLY A C 1
ATOM 641 O O . GLY A 1 82 ? -2.722 -6.144 0.834 1.00 94.00 82 GLY A O 1
ATOM 642 N N . ALA A 1 83 ? -0.890 -5.455 -0.263 1.00 95.31 83 ALA A N 1
ATOM 643 C CA . ALA A 1 83 ? -1.568 -4.383 -0.980 1.00 95.31 83 ALA A CA 1
ATOM 644 C C . ALA A 1 83 ? -2.586 -4.906 -1.991 1.00 95.31 83 ALA A C 1
ATOM 646 O O . ALA A 1 83 ? -2.300 -5.797 -2.798 1.00 95.31 83 ALA A O 1
ATOM 647 N N . ASP A 1 84 ? -3.747 -4.256 -2.023 1.00 95.69 84 ASP A N 1
ATOM 648 C CA . ASP A 1 84 ? -4.602 -4.321 -3.196 1.00 95.69 84 ASP A CA 1
ATOM 649 C C . ASP A 1 84 ? -3.993 -3.442 -4.297 1.00 95.69 84 ASP A C 1
ATOM 651 O O . ASP A 1 84 ? -3.578 -2.305 -4.057 1.00 95.69 84 ASP A O 1
ATOM 655 N N . ILE A 1 85 ? -3.907 -3.995 -5.505 1.00 96.31 85 ILE A N 1
ATOM 656 C CA . ILE A 1 85 ? -3.222 -3.378 -6.643 1.00 96.31 85 ILE A CA 1
ATOM 657 C C . ILE A 1 85 ? -4.224 -3.227 -7.770 1.00 96.31 85 ILE A C 1
ATOM 659 O O . ILE A 1 85 ? -4.734 -4.221 -8.291 1.00 96.31 85 ILE A O 1
ATOM 663 N N . LYS A 1 86 ? -4.466 -1.980 -8.175 1.00 94.00 86 LYS A N 1
ATOM 664 C CA . LYS A 1 86 ? -5.377 -1.644 -9.272 1.00 94.00 86 LYS A CA 1
ATOM 665 C C . LYS A 1 86 ? -4.615 -1.045 -10.439 1.00 94.00 86 LYS A C 1
ATOM 667 O O . LYS A 1 86 ? -3.857 -0.098 -10.254 1.00 94.00 86 LYS A O 1
ATOM 672 N N . PHE A 1 87 ? -4.854 -1.571 -11.637 1.00 92.81 87 PHE A N 1
ATOM 673 C CA . PHE A 1 87 ? -4.385 -0.958 -12.876 1.00 92.81 87 PHE A CA 1
ATOM 674 C C . PHE A 1 87 ? -5.218 0.294 -13.173 1.00 92.81 87 PHE A C 1
ATOM 676 O O . PHE A 1 87 ? -6.447 0.261 -13.112 1.00 92.81 87 PHE A O 1
ATOM 683 N N . MET A 1 88 ? -4.544 1.405 -13.450 1.00 88.44 88 MET A N 1
ATOM 684 C CA . MET A 1 88 ? -5.130 2.733 -13.617 1.00 88.44 88 MET A CA 1
ATOM 685 C C . MET A 1 88 ? -4.574 3.427 -14.866 1.00 88.44 88 MET A C 1
ATOM 687 O O . MET A 1 88 ? -3.876 4.435 -14.753 1.00 88.44 88 MET A O 1
ATOM 691 N N . PRO A 1 89 ? -4.862 2.915 -16.074 1.00 70.19 89 PRO A N 1
ATOM 692 C CA . PRO A 1 89 ? -4.476 3.610 -17.291 1.00 70.19 89 PRO A CA 1
ATOM 693 C C . PRO A 1 89 ? -5.212 4.957 -17.319 1.00 70.19 89 PRO A C 1
ATOM 695 O O . PRO A 1 89 ? -6.420 5.006 -17.083 1.00 70.19 89 PRO A O 1
ATOM 698 N N . ASN A 1 90 ? -4.493 6.048 -17.595 1.00 67.25 90 ASN A N 1
ATOM 699 C CA . ASN A 1 90 ? -5.010 7.428 -17.641 1.00 67.25 90 ASN A CA 1
ATOM 700 C C . ASN A 1 90 ? -5.236 8.121 -16.286 1.00 67.25 90 ASN A C 1
ATOM 702 O O . ASN A 1 90 ? -6.019 9.072 -16.203 1.00 67.25 90 ASN A O 1
ATOM 706 N N . TYR A 1 91 ? -4.564 7.695 -15.211 1.00 68.81 91 TYR A N 1
ATOM 707 C CA . TYR A 1 91 ? -4.580 8.500 -13.992 1.00 68.81 91 TYR A CA 1
ATOM 708 C C . TYR A 1 91 ? -3.898 9.852 -14.244 1.00 68.81 91 TYR A C 1
ATOM 710 O O . TYR A 1 91 ? -2.802 9.896 -14.799 1.00 68.81 91 TYR A O 1
ATOM 718 N N . LYS A 1 92 ? -4.544 10.954 -13.835 1.00 68.25 92 LYS A N 1
ATOM 719 C CA . LYS A 1 92 ? -4.106 12.334 -14.136 1.00 68.25 92 LYS A CA 1
ATOM 720 C C . LYS A 1 92 ? -2.662 12.639 -13.718 1.00 68.25 92 LYS A C 1
ATOM 722 O O . LYS A 1 92 ? -2.049 13.532 -14.287 1.00 68.25 92 LYS A O 1
ATOM 727 N N . ASP A 1 93 ? -2.133 11.896 -12.752 1.00 67.75 93 ASP A N 1
ATOM 728 C CA . ASP A 1 93 ? -0.767 12.046 -12.249 1.00 67.75 93 ASP A CA 1
ATOM 729 C C . ASP A 1 93 ? 0.277 11.139 -12.940 1.00 67.75 93 ASP A C 1
ATOM 731 O O . ASP A 1 93 ? 1.419 11.087 -12.495 1.00 67.75 93 ASP A O 1
ATOM 735 N N . GLY A 1 94 ? -0.082 10.401 -13.998 1.00 77.12 94 GLY A N 1
ATOM 736 C CA . GLY A 1 94 ? 0.877 9.609 -14.782 1.00 77.12 94 GLY A CA 1
ATOM 737 C C . GLY A 1 94 ? 1.266 8.249 -14.187 1.00 77.12 94 GLY A C 1
ATOM 738 O O . G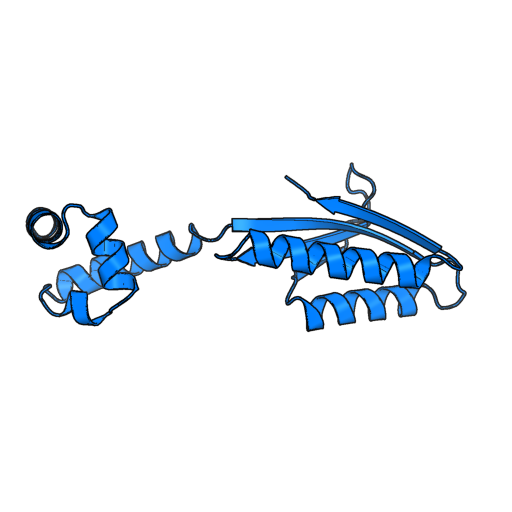LY A 1 94 ? 2.193 7.620 -14.682 1.00 77.12 94 GLY A O 1
ATOM 739 N N . TYR A 1 95 ? 0.560 7.756 -13.164 1.00 86.06 95 TYR A N 1
ATOM 740 C CA . TYR A 1 95 ? 0.742 6.395 -12.631 1.00 86.06 95 TYR A CA 1
ATOM 741 C C . TYR A 1 95 ? -0.168 5.399 -13.343 1.00 86.06 95 TYR A C 1
ATOM 743 O O . TYR A 1 95 ? -1.330 5.705 -13.604 1.00 86.06 95 TYR A O 1
ATOM 751 N N . ASN A 1 96 ? 0.333 4.191 -13.600 1.00 92.06 96 ASN A N 1
ATOM 752 C CA . ASN A 1 96 ? -0.446 3.111 -14.206 1.00 92.06 96 ASN A CA 1
ATOM 753 C C . ASN A 1 96 ? -0.910 2.059 -13.188 1.00 92.06 96 ASN A C 1
ATOM 755 O O . ASN A 1 96 ? -1.764 1.242 -13.523 1.00 92.06 96 ASN A O 1
ATOM 759 N N . TYR A 1 97 ? -0.443 2.114 -11.939 1.00 94.81 97 TYR A N 1
ATOM 760 C CA . TYR A 1 97 ? -0.913 1.267 -10.845 1.00 94.81 97 TYR A CA 1
ATOM 761 C C . TYR A 1 97 ? -1.182 2.078 -9.575 1.00 94.81 97 TYR A C 1
ATOM 763 O O . TYR A 1 97 ? -0.510 3.066 -9.283 1.00 94.81 97 TYR A O 1
ATOM 771 N N . ARG A 1 98 ? -2.159 1.634 -8.784 1.00 94.88 98 ARG A N 1
ATOM 772 C CA . ARG A 1 98 ? -2.414 2.117 -7.424 1.00 94.88 98 ARG A CA 1
ATOM 773 C C . ARG A 1 98 ? -2.268 0.965 -6.447 1.00 94.88 98 ARG A C 1
ATOM 775 O O . ARG A 1 98 ? -2.994 -0.019 -6.567 1.00 94.88 98 ARG A O 1
ATOM 782 N N . LEU A 1 99 ? -1.379 1.133 -5.476 1.00 95.56 99 LEU A N 1
ATOM 783 C CA . LEU A 1 99 ? -1.216 0.262 -4.317 1.00 95.56 99 LEU A CA 1
ATOM 784 C C . LEU A 1 99 ? -2.044 0.842 -3.167 1.00 95.56 99 LEU A C 1
ATOM 786 O O . LEU A 1 99 ? -1.921 2.036 -2.880 1.00 95.56 99 LEU A O 1
ATOM 790 N N . GLN A 1 100 ? -2.886 0.035 -2.525 1.00 94.94 100 GLN A N 1
ATOM 791 C CA . GLN A 1 100 ? -3.721 0.496 -1.415 1.00 94.94 100 GLN A CA 1
ATOM 792 C C . GLN A 1 100 ? -3.809 -0.522 -0.273 1.00 94.94 100 GLN A C 1
ATOM 794 O O . GLN A 1 100 ? -3.971 -1.720 -0.505 1.00 94.94 100 GLN A O 1
ATOM 799 N N . ILE A 1 101 ? -3.720 -0.025 0.963 1.00 95.31 101 ILE A N 1
ATOM 800 C CA . ILE A 1 101 ? -3.877 -0.802 2.201 1.00 95.31 101 ILE A CA 1
ATOM 801 C C . ILE A 1 101 ? -4.677 0.034 3.203 1.00 95.31 101 ILE A C 1
ATOM 803 O O . ILE A 1 101 ? -4.363 1.204 3.425 1.00 95.31 101 ILE A O 1
ATOM 807 N N . ARG A 1 102 ? -5.687 -0.574 3.833 1.00 90.94 102 ARG A N 1
ATOM 808 C CA . ARG A 1 102 ? -6.347 -0.025 5.025 1.00 90.94 102 ARG A CA 1
ATOM 809 C C . ARG A 1 102 ? -5.661 -0.564 6.266 1.00 90.94 102 ARG A C 1
ATOM 811 O O . ARG A 1 102 ? -5.341 -1.749 6.322 1.00 90.94 102 ARG A O 1
ATOM 818 N N . THR A 1 103 ? -5.360 0.313 7.213 1.00 89.00 103 THR A N 1
ATOM 819 C CA . THR A 1 103 ? -4.526 -0.040 8.361 1.00 89.00 103 THR A CA 1
ATOM 820 C C . THR A 1 103 ? -4.815 0.835 9.570 1.00 89.00 103 THR A C 1
ATOM 822 O O . THR A 1 103 ? -5.190 2.000 9.446 1.00 89.00 103 THR A O 1
ATOM 825 N N . LYS A 1 104 ? -4.559 0.284 10.755 1.00 86.62 104 LYS A N 1
ATOM 826 C CA . LYS A 1 104 ? -4.476 1.040 12.013 1.00 86.62 104 LYS A CA 1
ATOM 827 C C . LYS A 1 104 ? -3.084 1.628 12.262 1.00 86.62 104 LYS A C 1
ATOM 829 O O . LYS A 1 104 ? -2.919 2.460 13.145 1.00 86.62 104 LYS A O 1
ATOM 834 N N . ASP A 1 105 ? -2.090 1.191 11.492 1.00 89.50 105 ASP A N 1
ATOM 835 C CA . ASP A 1 105 ? -0.695 1.609 11.594 1.00 89.50 105 ASP A CA 1
ATOM 836 C C . ASP A 1 105 ? -0.232 2.263 10.280 1.00 89.50 105 ASP A C 1
ATOM 838 O O . ASP A 1 105 ? 0.425 1.632 9.440 1.00 89.50 105 ASP A O 1
ATOM 842 N N . PRO A 1 106 ? -0.628 3.528 10.048 1.00 90.00 106 PRO A N 1
ATOM 843 C CA . PRO A 1 106 ? -0.362 4.217 8.791 1.00 90.00 106 PRO A CA 1
ATOM 844 C C . PRO A 1 106 ? 1.135 4.413 8.541 1.00 90.00 106 PRO A C 1
ATOM 846 O O . PRO A 1 106 ? 1.582 4.279 7.405 1.00 90.00 106 PRO A O 1
ATOM 849 N N . LYS A 1 107 ? 1.926 4.675 9.589 1.00 90.50 107 LYS A N 1
ATOM 850 C CA . LYS A 1 107 ? 3.360 4.974 9.459 1.00 90.50 107 LYS A CA 1
ATOM 851 C C . LYS A 1 107 ? 4.146 3.765 8.959 1.00 90.50 107 LYS A C 1
ATOM 853 O O . LYS A 1 107 ? 4.944 3.899 8.029 1.00 90.50 107 LYS A O 1
ATOM 858 N N . ASN A 1 108 ? 3.916 2.587 9.544 1.00 93.56 108 ASN A N 1
ATOM 859 C CA . ASN A 1 108 ? 4.626 1.384 9.118 1.00 93.56 108 ASN A CA 1
ATOM 860 C C . ASN A 1 108 ? 4.179 0.921 7.728 1.00 93.56 108 ASN A C 1
ATOM 862 O O . ASN A 1 108 ? 5.022 0.542 6.915 1.00 93.56 108 ASN A O 1
ATOM 866 N N . VAL A 1 109 ? 2.883 1.012 7.412 1.00 94.69 109 VAL A N 1
ATOM 867 C CA . VAL A 1 109 ? 2.374 0.670 6.074 1.00 94.69 109 VAL A CA 1
ATOM 868 C C . VAL A 1 109 ? 2.894 1.624 5.002 1.00 94.69 109 VAL A C 1
ATOM 870 O O . VAL A 1 109 ? 3.287 1.165 3.932 1.00 94.69 109 VAL A O 1
ATOM 873 N N . GLU A 1 110 ? 2.954 2.928 5.276 1.00 94.56 110 GLU A N 1
ATOM 874 C CA . GLU A 1 110 ? 3.520 3.901 4.341 1.00 94.56 110 GLU A CA 1
ATOM 875 C C . GLU A 1 110 ? 4.983 3.577 4.026 1.00 94.56 110 GLU A C 1
ATOM 877 O O . GLU A 1 110 ? 5.357 3.511 2.855 1.00 94.56 110 GLU A O 1
ATOM 882 N N . LYS A 1 111 ? 5.798 3.306 5.055 1.00 95.44 111 LYS A N 1
ATOM 883 C CA . LYS A 1 111 ? 7.195 2.893 4.869 1.00 95.44 111 LYS A CA 1
ATOM 884 C C . LYS A 1 111 ? 7.288 1.611 4.038 1.00 95.44 111 LYS A C 1
ATOM 886 O O . LYS A 1 111 ? 8.050 1.566 3.079 1.00 95.44 111 LYS A O 1
ATOM 891 N N . LYS A 1 112 ? 6.475 0.603 4.366 1.00 96.25 112 LYS A N 1
ATOM 892 C CA . LYS A 1 112 ? 6.434 -0.688 3.666 1.00 96.25 112 LYS A CA 1
ATOM 893 C C . LYS A 1 112 ? 6.109 -0.531 2.176 1.00 96.25 112 LYS A C 1
ATOM 895 O O . LYS A 1 112 ? 6.793 -1.108 1.338 1.00 96.25 112 LYS A O 1
ATOM 900 N N . LEU A 1 113 ? 5.089 0.264 1.843 1.00 96.19 113 LEU A N 1
ATOM 901 C CA . LEU A 1 113 ? 4.691 0.517 0.454 1.00 96.19 113 LEU A CA 1
ATOM 902 C C . LEU A 1 113 ? 5.732 1.337 -0.314 1.00 96.19 113 LEU A C 1
ATOM 904 O O . LEU A 1 113 ? 5.953 1.065 -1.491 1.00 96.19 113 LEU A O 1
ATOM 908 N N . LYS A 1 114 ? 6.380 2.313 0.337 1.00 95.81 114 LYS A N 1
ATOM 909 C CA 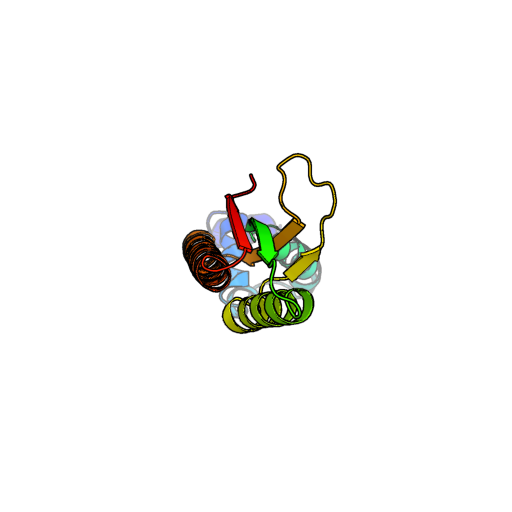. LYS A 1 114 ? 7.476 3.091 -0.264 1.00 95.81 114 LYS A CA 1
ATOM 910 C C . LYS A 1 114 ? 8.661 2.203 -0.624 1.00 95.81 114 LYS A C 1
ATOM 912 O O . LYS A 1 114 ? 9.083 2.222 -1.772 1.00 95.81 114 LYS A O 1
ATOM 917 N N . THR A 1 115 ? 9.125 1.375 0.312 1.00 96.88 115 THR A N 1
ATOM 918 C CA . THR A 1 115 ? 10.231 0.440 0.062 1.00 96.88 115 THR A CA 1
ATOM 919 C C . THR A 1 115 ? 9.905 -0.518 -1.085 1.00 96.88 115 THR A C 1
ATOM 921 O O . THR A 1 115 ? 10.694 -0.645 -2.014 1.00 96.88 115 THR A O 1
ATOM 924 N N . ALA A 1 116 ? 8.704 -1.106 -1.096 1.00 97.00 116 ALA A N 1
ATOM 925 C CA . ALA A 1 116 ? 8.284 -1.990 -2.184 1.00 97.00 116 ALA A CA 1
ATOM 926 C C . ALA A 1 116 ? 8.213 -1.271 -3.549 1.00 97.00 116 ALA A C 1
ATOM 928 O O . ALA A 1 116 ? 8.548 -1.853 -4.580 1.00 97.00 116 ALA A O 1
ATOM 929 N N . ALA A 1 117 ? 7.789 -0.002 -3.575 1.00 96.19 117 ALA A N 1
ATOM 930 C CA . ALA A 1 117 ? 7.780 0.805 -4.793 1.00 96.19 117 ALA A CA 1
ATOM 931 C C . ALA A 1 117 ? 9.202 1.139 -5.276 1.00 96.19 117 ALA A C 1
ATOM 933 O O . ALA A 1 117 ? 9.465 1.08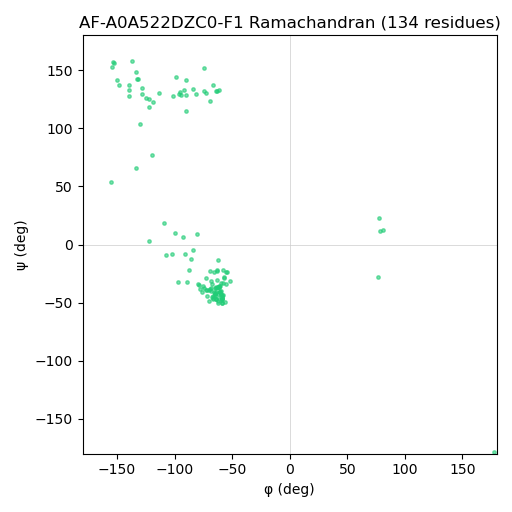5 -6.475 1.00 96.19 117 ALA A O 1
ATOM 934 N N . GLU A 1 118 ? 10.125 1.447 -4.366 1.00 96.94 118 GLU A N 1
ATOM 935 C CA . GLU A 1 118 ? 11.532 1.720 -4.681 1.00 96.94 118 GLU A CA 1
ATOM 936 C C . GLU A 1 118 ? 12.231 0.486 -5.269 1.00 96.94 118 GLU A C 1
ATOM 938 O O . GLU A 1 118 ? 12.856 0.579 -6.325 1.00 96.94 118 GLU A O 1
ATOM 943 N N . GLU A 1 119 ? 12.049 -0.685 -4.656 1.00 96.56 119 GLU A N 1
ATOM 944 C CA . GLU A 1 119 ? 12.578 -1.963 -5.158 1.00 96.56 119 GLU A CA 1
ATOM 945 C C . GLU A 1 119 ? 12.029 -2.310 -6.551 1.00 96.56 119 GLU A C 1
ATOM 947 O O . GLU A 1 119 ? 12.755 -2.772 -7.439 1.00 96.56 119 GLU A O 1
ATOM 952 N N . ALA A 1 120 ? 10.740 -2.046 -6.769 1.00 95.88 120 ALA A N 1
ATOM 953 C CA . ALA A 1 120 ? 10.085 -2.253 -8.051 1.00 95.88 120 ALA A CA 1
ATOM 954 C C . ALA A 1 120 ? 10.658 -1.356 -9.159 1.00 95.88 120 ALA A C 1
ATOM 956 O O . ALA A 1 120 ? 10.855 -1.819 -10.284 1.00 95.88 120 ALA A O 1
ATOM 957 N N . ILE A 1 121 ? 10.947 -0.090 -8.843 1.00 95.94 121 ILE A N 1
ATOM 958 C CA . ILE A 1 121 ? 11.559 0.862 -9.778 1.00 95.94 121 ILE A CA 1
ATOM 959 C C . ILE A 1 121 ? 12.991 0.442 -10.105 1.00 95.94 121 ILE A C 1
ATOM 961 O O . ILE A 1 121 ? 13.365 0.409 -11.278 1.00 95.94 121 ILE A O 1
ATOM 965 N N . GLU A 1 122 ? 13.780 0.057 -9.100 1.00 95.81 122 GLU A N 1
ATOM 966 C CA . GLU A 1 122 ? 15.156 -0.397 -9.322 1.00 95.81 122 GLU A CA 1
ATOM 967 C C . GLU A 1 122 ? 15.193 -1.644 -10.224 1.00 95.81 122 GLU A C 1
ATOM 969 O O . GLU A 1 122 ? 16.038 -1.749 -11.112 1.00 95.81 122 GLU A O 1
ATOM 974 N N . SER A 1 123 ? 14.204 -2.535 -10.096 1.00 93.00 123 SER A N 1
ATOM 975 C CA . SER A 1 123 ? 14.079 -3.751 -10.915 1.00 93.00 123 SER A CA 1
ATOM 976 C C . SER A 1 123 ? 13.870 -3.491 -12.417 1.00 93.00 123 SER A C 1
ATOM 978 O O . SER A 1 123 ? 14.158 -4.369 -13.239 1.00 93.00 123 SER A O 1
ATOM 980 N N . VAL A 1 124 ? 13.363 -2.313 -12.805 1.00 93.19 124 VAL A N 1
ATOM 981 C CA . VAL A 1 124 ? 13.136 -1.933 -14.217 1.00 93.19 124 VAL A CA 1
ATOM 982 C C . VAL A 1 124 ? 14.122 -0.888 -14.741 1.00 93.19 124 VAL A C 1
ATOM 984 O O . VAL A 1 124 ? 14.167 -0.660 -15.945 1.00 93.19 124 VAL A O 1
ATOM 987 N N . LYS A 1 125 ? 14.946 -0.295 -13.874 1.00 90.69 125 LYS A N 1
ATOM 988 C CA . LYS A 1 125 ? 15.812 0.858 -14.173 1.00 90.69 125 LYS A CA 1
ATOM 989 C C . LYS A 1 125 ? 16.794 0.656 -15.326 1.00 90.69 125 LYS A C 1
ATOM 991 O O . LYS A 1 125 ? 17.166 1.619 -15.986 1.00 90.69 125 LYS A O 1
ATOM 996 N N . SER A 1 126 ? 17.234 -0.578 -15.567 1.00 89.88 126 SER A N 1
ATOM 997 C CA . SER A 1 126 ? 18.194 -0.884 -16.632 1.00 89.88 126 SER A CA 1
ATOM 998 C C . SER A 1 126 ? 17.594 -0.799 -18.037 1.00 89.88 126 SER A C 1
ATOM 1000 O O . SER A 1 126 ? 18.327 -0.530 -18.985 1.00 89.88 126 SER A O 1
ATOM 1002 N N . ASN A 1 127 ? 16.290 -1.046 -18.190 1.00 92.81 127 ASN A N 1
ATOM 1003 C CA . ASN A 1 127 ? 15.619 -1.045 -19.490 1.00 92.81 127 ASN A CA 1
ATOM 1004 C C . ASN A 1 127 ? 14.119 -0.743 -19.348 1.00 92.81 127 ASN A C 1
ATOM 1006 O O . ASN A 1 127 ? 13.248 -1.521 -19.751 1.00 92.81 127 ASN A O 1
ATOM 1010 N N . GLY A 1 128 ? 13.814 0.367 -18.691 1.00 92.81 128 GLY A N 1
ATOM 1011 C CA . GLY A 1 128 ? 12.462 0.729 -18.307 1.00 92.81 128 GLY A CA 1
ATOM 1012 C C . GLY A 1 128 ? 12.432 2.022 -17.512 1.00 92.81 128 GLY A C 1
ATOM 1013 O O . GLY A 1 128 ? 13.457 2.653 -17.262 1.00 92.81 128 GLY A O 1
ATOM 1014 N N . GLU A 1 129 ? 11.231 2.403 -17.105 1.00 93.31 129 GLU A N 1
ATOM 1015 C CA . GLU A 1 129 ? 10.977 3.623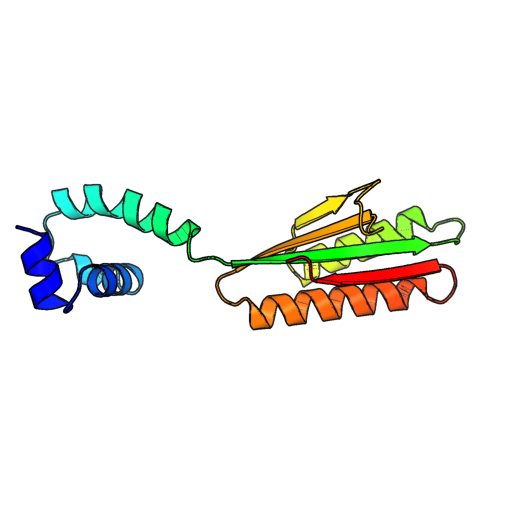 -16.354 1.00 93.31 129 GLU A CA 1
ATOM 1016 C C . GLU A 1 129 ? 10.077 3.313 -15.170 1.00 93.31 129 GLU A C 1
ATOM 1018 O O . GLU A 1 129 ? 9.148 2.506 -15.254 1.00 93.31 129 GLU A O 1
ATOM 1023 N N . GLY A 1 130 ? 10.347 3.976 -14.053 1.00 93.81 130 GLY A N 1
ATOM 1024 C CA . GLY A 1 130 ? 9.556 3.813 -12.854 1.00 93.81 130 GLY A CA 1
ATOM 1025 C C . GLY A 1 130 ? 9.535 5.081 -12.020 1.00 93.81 130 GLY A C 1
ATOM 1026 O O . GLY A 1 130 ? 10.531 5.792 -11.917 1.00 93.81 130 GLY A O 1
ATOM 1027 N N . SER A 1 131 ? 8.384 5.378 -11.428 1.00 94.50 131 SER A N 1
ATOM 1028 C CA . SER A 1 131 ? 8.238 6.463 -10.458 1.00 94.50 131 SER A CA 1
ATOM 1029 C C . SER A 1 131 ? 7.096 6.156 -9.498 1.00 94.50 131 SER A C 1
ATOM 1031 O O . SER A 1 131 ? 6.194 5.383 -9.822 1.00 94.50 131 SER A O 1
ATOM 1033 N N . TYR A 1 132 ? 7.116 6.751 -8.307 1.00 95.06 132 TYR A N 1
ATOM 1034 C CA . TYR A 1 132 ? 6.024 6.604 -7.351 1.00 95.06 132 TYR A CA 1
ATOM 1035 C C . TYR A 1 132 ? 5.658 7.934 -6.696 1.00 95.06 132 TYR A C 1
ATOM 1037 O O . TYR A 1 132 ? 6.461 8.866 -6.644 1.00 95.06 132 TYR A O 1
ATOM 1045 N N . LYS A 1 133 ? 4.434 8.017 -6.172 1.00 93.94 133 LYS A N 1
ATOM 1046 C CA . LYS A 1 133 ? 3.953 9.152 -5.373 1.00 93.94 133 LYS A CA 1
ATOM 1047 C C . LYS A 1 133 ? 2.956 8.684 -4.333 1.00 93.94 133 LYS A C 1
ATOM 1049 O O . LYS A 1 133 ? 2.056 7.897 -4.621 1.00 93.94 133 LYS A O 1
ATOM 1054 N N . LEU A 1 134 ? 3.094 9.217 -3.126 1.00 92.44 134 LEU A N 1
ATOM 1055 C CA . LEU A 1 134 ? 2.077 9.063 -2.095 1.00 92.44 134 LEU A CA 1
ATOM 1056 C C . LEU A 1 134 ? 0.837 9.867 -2.503 1.00 92.44 134 LEU A C 1
ATOM 1058 O O . LEU A 1 134 ? 0.930 11.068 -2.770 1.00 92.44 134 LEU A O 1
ATOM 1062 N N . LEU A 1 135 ? -0.311 9.202 -2.582 1.00 89.06 135 LEU A N 1
ATOM 1063 C CA . LEU A 1 135 ? -1.576 9.838 -2.932 1.00 89.06 135 LEU A CA 1
ATOM 1064 C C . LEU A 1 135 ? -2.249 10.308 -1.639 1.00 89.06 135 LEU A C 1
ATOM 1066 O O . LEU A 1 135 ? -2.366 9.530 -0.692 1.00 89.06 135 LEU A O 1
ATOM 1070 N N . LYS A 1 136 ? -2.643 11.582 -1.610 1.00 74.19 136 LYS A N 1
ATOM 1071 C CA . LYS A 1 136 ? -3.423 12.177 -0.518 1.00 74.19 136 LYS A CA 1
ATOM 1072 C C . LYS A 1 136 ? -4.910 11.893 -0.700 1.00 74.19 136 LYS A C 1
ATOM 1074 O O . LYS A 1 136 ? -5.344 11.793 -1.872 1.00 74.19 136 LYS A O 1
#

Mean predicted aligned error: 10.42 Å

Secondary structure (DSSP, 8-state):
-HHHHHHHHHSSHHHHHHHHHH-GGGGTTS-HHHHHHHHHHHHHHHHHS-EEEEEEEEEEE-STTHHHHHHHHHHHHHHHH--EEEE-TT-TTS-SEEEEEEES-HHHHHHHHHHHHHHHHHHHTTSEEEEEEEE-